Protein AF-A0A537R4K4-F1 (afdb_monomer_lite)

Sequence (98 aa):
MTMSSDEMRPTAGGERRRRPSGRSSARNAQFMIAPAGPGLTKETLIDRLNRVAGVEIVRTYAGRGTQCPPVAVVLMSDENAGALRRSGGGTLVIEPDR

Secondary structure (DSSP, 8-state):
------------------------TT--EEEEEEESSTT--HHHHHHHHHTSTT-EEE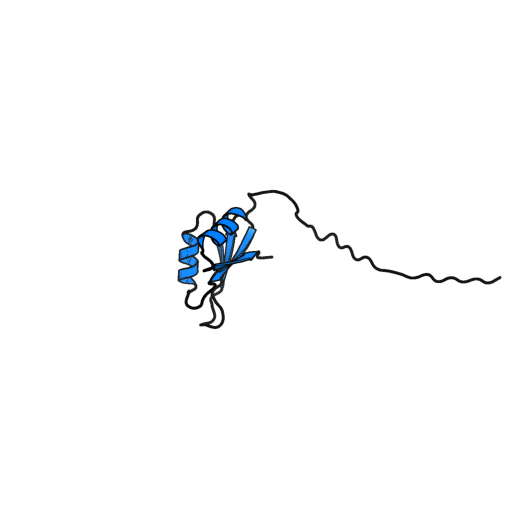EEEPPBTTTB--EEEEEE-HHHHHHHHHHTTTSEEEEE--

Foldseek 3Di:
DDDDDDDDDDDDPPPVPDDPPDDDQDFWFKKKKWFPDFDDFQVNVVVVQVPQPFKAFDDKDGADHRPGTIITIITGGPVSLVVCCVVCVNRMDMGGDD

pLDDT: mean 77.27, std 20.15, range [36.78, 96.5]

Radius of gyration: 22.55 Å; chains: 1; bounding box: 52×23×76 Å

Structure (mmCIF, N/CA/C/O backbone):
data_AF-A0A537R4K4-F1
#
_entry.id   AF-A0A537R4K4-F1
#
loop_
_atom_site.group_PDB
_atom_site.id
_atom_site.type_symbol
_atom_site.label_atom_id
_atom_site.label_alt_id
_atom_site.label_comp_id
_atom_site.label_asym_id
_atom_site.label_entity_id
_atom_site.label_seq_id
_atom_site.pdbx_PDB_ins_code
_atom_site.Cartn_x
_atom_site.Cartn_y
_atom_site.Cartn_z
_atom_site.occupancy
_atom_site.B_iso_or_equiv
_atom_site.auth_seq_id
_atom_site.auth_comp_id
_atom_site.auth_asym_id
_atom_site.auth_atom_id
_atom_site.pdbx_PDB_model_num
ATOM 1 N N . MET A 1 1 ? -40.482 9.864 -64.076 1.00 38.66 1 MET A N 1
ATOM 2 C CA . MET A 1 1 ? -40.287 8.487 -63.576 1.00 38.66 1 MET A CA 1
ATOM 3 C C . MET A 1 1 ? -39.787 8.579 -62.142 1.00 38.66 1 MET A C 1
ATOM 5 O O . MET A 1 1 ? -38.943 9.420 -61.870 1.00 38.66 1 MET A O 1
ATOM 9 N N . THR A 1 2 ? -40.394 7.799 -61.250 1.00 46.59 2 THR A N 1
ATOM 10 C CA . THR A 1 2 ? -40.015 7.575 -59.843 1.00 46.59 2 THR A CA 1
ATOM 11 C C . THR A 1 2 ? -38.796 6.643 -59.756 1.00 46.59 2 THR A C 1
ATOM 13 O O . THR A 1 2 ? -38.621 5.839 -60.670 1.00 46.59 2 THR A O 1
ATOM 16 N N . MET A 1 3 ? -37.974 6.747 -58.704 1.00 36.84 3 MET A N 1
ATOM 17 C CA . MET A 1 3 ? -37.766 5.678 -57.704 1.00 36.84 3 MET A CA 1
ATOM 18 C C . MET A 1 3 ? -36.867 6.168 -56.552 1.00 36.84 3 MET A C 1
ATOM 20 O O . MET A 1 3 ? -35.807 6.750 -56.772 1.00 36.84 3 MET A O 1
ATOM 24 N N . SER A 1 4 ? -37.343 5.910 -55.331 1.00 44.28 4 SER A N 1
ATOM 25 C CA . SER A 1 4 ? -36.649 5.957 -54.036 1.00 44.28 4 SER A CA 1
ATOM 26 C C . SER A 1 4 ? -35.407 5.058 -53.969 1.00 44.28 4 SER A C 1
ATOM 28 O O . SER A 1 4 ? -35.336 4.074 -54.698 1.00 44.28 4 SER A O 1
ATOM 30 N N . SER A 1 5 ? -34.511 5.328 -53.010 1.00 48.56 5 SER A N 1
ATOM 31 C CA . SER A 1 5 ? -34.285 4.414 -51.874 1.00 48.56 5 SER A CA 1
ATOM 32 C C . SER A 1 5 ? -33.436 5.058 -50.774 1.00 48.56 5 SER A C 1
ATOM 34 O O . SER A 1 5 ? -32.340 5.563 -50.999 1.00 48.56 5 SER A O 1
ATOM 36 N N . ASP A 1 6 ? -34.029 5.030 -49.587 1.00 52.16 6 ASP A N 1
ATOM 37 C CA . ASP A 1 6 ? -33.431 5.115 -48.261 1.00 52.16 6 ASP A CA 1
ATOM 38 C C . ASP A 1 6 ? -32.442 3.951 -48.061 1.00 52.16 6 ASP A C 1
ATOM 40 O O . ASP A 1 6 ? -32.763 2.838 -48.468 1.00 52.16 6 ASP A O 1
ATOM 44 N N . GLU A 1 7 ? -31.287 4.175 -47.424 1.00 50.88 7 GLU A N 1
ATOM 45 C CA . GLU A 1 7 ? -30.580 3.106 -46.701 1.00 50.88 7 GLU A CA 1
ATOM 46 C C . GLU A 1 7 ? -29.659 3.673 -45.597 1.00 50.88 7 GLU A C 1
ATOM 48 O O . GLU A 1 7 ? -28.539 4.126 -45.815 1.00 50.88 7 GLU A O 1
ATOM 53 N N . MET A 1 8 ? -30.226 3.703 -44.388 1.00 39.06 8 MET A N 1
ATOM 54 C CA . MET A 1 8 ? -29.675 3.260 -43.094 1.00 39.06 8 MET A CA 1
ATOM 55 C C . MET A 1 8 ? -28.199 3.517 -42.691 1.00 39.06 8 MET A C 1
ATOM 57 O O . MET A 1 8 ? -27.228 2.989 -43.223 1.00 39.06 8 MET A O 1
ATOM 61 N N . ARG A 1 9 ? -28.085 4.192 -41.538 1.00 43.44 9 ARG A N 1
ATOM 62 C CA . ARG A 1 9 ? -26.962 4.251 -40.573 1.00 43.44 9 ARG A CA 1
ATOM 63 C C . ARG A 1 9 ? -26.538 2.840 -40.089 1.00 43.44 9 ARG A C 1
ATOM 65 O O . ARG A 1 9 ? -27.410 1.996 -39.900 1.00 43.44 9 ARG A O 1
ATOM 72 N N . PRO A 1 10 ? -25.261 2.616 -39.703 1.00 42.50 10 PRO A N 1
ATOM 73 C CA . PRO A 1 10 ? -24.980 2.543 -38.263 1.00 42.50 10 PRO A CA 1
ATOM 74 C C . PRO A 1 10 ? -23.656 3.198 -37.819 1.00 42.50 10 PRO A C 1
ATOM 76 O O . PRO A 1 10 ? -22.719 3.438 -38.571 1.00 42.50 10 PRO A O 1
ATOM 79 N N . THR A 1 11 ? -23.627 3.505 -36.528 1.00 48.62 11 THR A N 1
ATOM 80 C CA . THR A 1 11 ? -22.564 4.124 -35.732 1.00 48.62 11 THR A CA 1
ATOM 81 C C . THR A 1 11 ? -21.301 3.269 -35.589 1.00 48.62 11 THR A C 1
ATOM 83 O O . THR A 1 11 ? -21.400 2.102 -35.224 1.00 48.62 11 THR A O 1
ATOM 86 N N . ALA A 1 12 ? -20.121 3.888 -35.668 1.00 39.88 12 ALA A N 1
ATOM 87 C CA . ALA A 1 12 ? -18.916 3.387 -35.003 1.00 39.88 12 ALA A CA 1
ATOM 88 C C . ALA A 1 12 ? -18.154 4.553 -34.356 1.00 39.88 12 ALA A C 1
ATOM 90 O O . ALA A 1 12 ? -17.213 5.116 -34.914 1.00 39.88 12 ALA A O 1
ATOM 91 N N . GLY A 1 13 ? -18.597 4.925 -33.152 1.00 43.59 13 GLY A N 1
ATOM 92 C CA . GLY A 1 13 ? -17.791 5.688 -32.207 1.00 43.59 13 GLY A CA 1
ATOM 93 C C . GLY A 1 13 ? -16.588 4.846 -31.796 1.00 43.59 13 GLY A C 1
ATOM 94 O O . GLY A 1 13 ? -16.666 4.035 -30.883 1.00 43.59 13 GLY A O 1
ATOM 95 N N . GLY A 1 14 ? -15.485 5.011 -32.515 1.00 36.78 14 GLY A N 1
ATOM 96 C CA . GLY A 1 14 ? -14.188 4.439 -32.187 1.00 36.78 14 GLY A CA 1
ATOM 97 C C . GLY A 1 14 ? -13.243 5.554 -31.784 1.00 36.78 14 GLY A C 1
ATOM 98 O O . GLY A 1 14 ? -12.261 5.815 -32.478 1.00 36.78 14 GLY A O 1
ATOM 99 N N . GLU A 1 15 ? -13.569 6.253 -30.696 1.00 44.78 15 GLU A N 1
ATOM 100 C CA . GLU A 1 15 ? -12.633 7.133 -30.008 1.00 44.78 15 GLU A CA 1
ATOM 101 C C . GLU A 1 15 ? -11.385 6.297 -29.731 1.00 44.78 15 GLU A C 1
ATOM 103 O O . GLU A 1 15 ? -11.397 5.373 -28.914 1.00 44.78 15 GLU A O 1
ATOM 108 N N . ARG A 1 16 ? -10.320 6.563 -30.495 1.00 45.47 16 ARG A N 1
ATOM 109 C CA . ARG A 1 16 ? -8.982 6.003 -30.302 1.00 45.47 16 ARG A CA 1
ATOM 110 C C . ARG A 1 16 ? -8.462 6.547 -28.977 1.00 45.47 16 ARG A C 1
ATOM 112 O O . ARG A 1 16 ? -7.589 7.413 -28.936 1.00 45.47 16 ARG A O 1
ATOM 119 N N . ARG A 1 17 ? -9.040 6.074 -27.873 1.00 46.16 17 ARG A N 1
ATOM 120 C CA . AR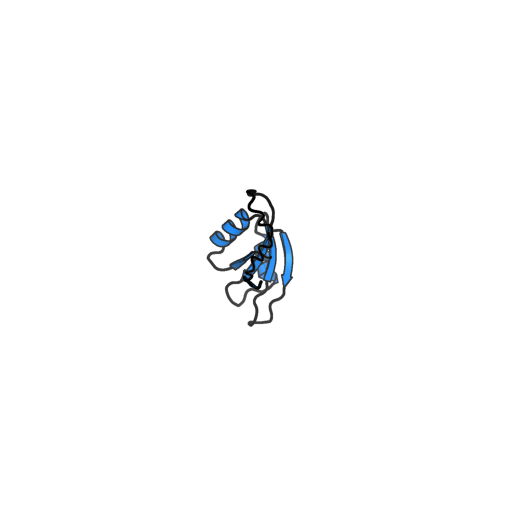G A 1 17 ? -8.609 6.375 -26.521 1.00 46.16 17 ARG A CA 1
ATOM 121 C C . ARG A 1 17 ? -7.293 5.647 -26.341 1.00 46.16 17 ARG A C 1
ATOM 123 O O . ARG A 1 17 ? -7.249 4.453 -26.060 1.00 46.16 17 ARG A O 1
ATOM 130 N N . ARG A 1 18 ? -6.238 6.399 -26.653 1.00 48.16 18 ARG A N 1
ATOM 131 C CA . ARG A 1 18 ? -4.825 6.186 -26.350 1.00 48.16 18 ARG A CA 1
ATOM 132 C C . ARG A 1 18 ? -4.639 5.075 -25.319 1.00 48.16 18 ARG A C 1
ATOM 134 O O . ARG A 1 18 ? -4.675 5.316 -24.118 1.00 48.16 18 ARG A O 1
ATOM 141 N N . ARG A 1 19 ? -4.403 3.857 -25.801 1.00 46.00 19 ARG A N 1
ATOM 142 C CA . ARG A 1 19 ? -3.637 2.880 -25.038 1.00 46.00 19 ARG A CA 1
ATOM 143 C C . ARG A 1 19 ? -2.187 3.349 -25.118 1.00 46.00 19 ARG A C 1
ATOM 145 O O . ARG A 1 19 ? -1.648 3.342 -26.224 1.00 46.00 19 ARG A O 1
ATOM 152 N N . PRO A 1 20 ? -1.507 3.712 -24.022 1.00 45.62 20 PRO A N 1
ATOM 153 C CA . PRO A 1 20 ? -0.065 3.598 -24.008 1.00 45.62 20 PRO A CA 1
ATOM 154 C C . PRO A 1 20 ? 0.252 2.107 -23.836 1.00 45.62 20 PRO A C 1
ATOM 156 O O . PRO A 1 20 ? 0.645 1.645 -22.773 1.00 45.62 20 PRO A O 1
ATOM 159 N N . SER A 1 21 ? 0.027 1.318 -24.888 1.00 53.62 21 SER A N 1
ATOM 160 C CA . SER A 1 21 ? 0.662 0.011 -25.019 1.00 53.62 21 SER A CA 1
ATOM 161 C C . SER A 1 21 ? 2.103 0.272 -25.437 1.00 53.62 21 SER A C 1
ATOM 163 O O . SER A 1 21 ? 2.410 0.364 -26.623 1.00 53.62 21 SER A O 1
ATOM 165 N N . GLY A 1 22 ? 2.966 0.478 -24.447 1.00 40.94 22 GLY A N 1
ATOM 166 C CA . GLY A 1 22 ? 4.359 0.832 -24.668 1.00 40.94 22 GLY A CA 1
ATOM 167 C C . GLY A 1 22 ? 5.208 0.516 -23.450 1.00 40.94 22 GLY A C 1
ATOM 168 O O . GLY A 1 22 ? 5.523 1.409 -22.676 1.00 40.94 22 GLY A O 1
ATOM 169 N N . ARG A 1 23 ? 5.537 -0.770 -23.289 1.00 48.88 23 ARG A N 1
ATOM 170 C CA . ARG A 1 23 ? 6.868 -1.265 -22.905 1.00 48.88 23 ARG A CA 1
ATOM 171 C C . ARG A 1 23 ? 7.768 -0.201 -22.255 1.00 48.88 23 ARG A C 1
ATOM 173 O O . ARG A 1 23 ? 8.545 0.444 -22.947 1.00 48.88 23 ARG A O 1
ATOM 180 N N . SER A 1 24 ? 7.694 -0.051 -20.937 1.00 42.94 24 SER A N 1
ATOM 181 C CA . SER A 1 24 ? 8.802 0.525 -20.177 1.00 42.94 24 SER A CA 1
ATOM 182 C C . SER A 1 24 ? 8.653 0.123 -18.720 1.00 42.94 24 SER A C 1
ATOM 184 O O . SER A 1 24 ? 7.863 0.708 -17.988 1.00 42.94 24 SER A O 1
ATOM 186 N N . SER A 1 25 ? 9.445 -0.861 -18.306 1.00 50.72 25 SER A N 1
ATOM 187 C CA . SER A 1 25 ? 9.577 -1.376 -16.934 1.00 50.72 25 SER A CA 1
ATOM 188 C C . SER A 1 25 ? 10.104 -0.329 -15.927 1.00 50.72 25 SER A C 1
ATOM 190 O O . SER A 1 25 ? 10.679 -0.684 -14.910 1.00 50.72 25 SER A O 1
ATOM 192 N N . ALA A 1 26 ? 9.971 0.968 -16.230 1.00 55.72 26 ALA A N 1
ATOM 193 C CA . ALA A 1 26 ? 10.678 2.064 -15.573 1.00 55.72 26 ALA A CA 1
ATOM 194 C C . ALA A 1 26 ? 9.871 3.370 -15.442 1.00 55.72 26 ALA A C 1
ATOM 196 O O . ALA A 1 26 ? 10.410 4.351 -14.938 1.00 55.72 26 ALA A O 1
ATOM 197 N N . ARG A 1 27 ? 8.610 3.447 -15.902 1.00 71.12 27 ARG A N 1
ATOM 198 C CA . ARG A 1 27 ? 7.783 4.626 -15.588 1.00 71.12 27 ARG A CA 1
ATOM 199 C C . ARG A 1 27 ? 7.085 4.409 -14.254 1.00 71.12 27 ARG A C 1
ATOM 201 O O . ARG A 1 27 ? 6.356 3.434 -14.101 1.00 71.12 27 ARG A O 1
ATOM 208 N N . ASN A 1 28 ? 7.293 5.336 -13.323 1.00 83.56 28 ASN A N 1
ATOM 209 C CA . ASN A 1 28 ? 6.504 5.393 -12.100 1.00 83.56 28 ASN A CA 1
ATOM 210 C C . ASN A 1 28 ? 5.034 5.635 -12.472 1.00 83.56 28 ASN A C 1
ATOM 212 O O . ASN A 1 28 ? 4.723 6.557 -13.230 1.00 83.56 28 ASN A O 1
ATOM 216 N N . ALA A 1 29 ? 4.151 4.790 -11.951 1.00 91.50 29 ALA A N 1
ATOM 217 C CA . ALA A 1 29 ? 2.705 4.905 -12.057 1.00 91.50 29 ALA A CA 1
ATOM 218 C C . ALA A 1 29 ? 2.112 5.162 -10.667 1.00 91.50 29 ALA A C 1
ATOM 220 O O . ALA A 1 29 ? 2.746 4.866 -9.651 1.00 91.50 29 ALA A O 1
ATOM 221 N N . GLN A 1 30 ? 0.911 5.742 -10.624 1.00 95.56 30 GLN A N 1
ATOM 222 C CA . GLN A 1 30 ? 0.200 5.955 -9.367 1.00 95.56 30 GLN A CA 1
ATOM 223 C C . GLN A 1 30 ? -0.626 4.722 -9.000 1.00 95.56 30 GLN A C 1
ATOM 225 O O . GLN A 1 30 ? -1.295 4.126 -9.847 1.00 95.56 30 GLN A O 1
ATOM 230 N N . PHE A 1 31 ? -0.583 4.353 -7.724 1.00 95.81 31 PHE A N 1
ATOM 231 C CA . PHE A 1 31 ? -1.339 3.244 -7.158 1.00 95.81 31 PHE A CA 1
ATOM 232 C C . PHE A 1 31 ? -2.026 3.670 -5.871 1.00 95.81 31 PHE A C 1
ATOM 234 O O . PHE A 1 31 ? -1.420 4.333 -5.033 1.00 95.81 31 PHE A O 1
ATOM 241 N N . MET A 1 32 ? -3.262 3.223 -5.685 1.00 96.50 32 MET A N 1
ATOM 242 C CA . MET A 1 32 ? -3.968 3.264 -4.414 1.00 96.50 32 MET A CA 1
ATOM 243 C C . MET A 1 32 ? -3.628 2.018 -3.598 1.00 96.50 32 MET A C 1
ATOM 245 O O . MET A 1 32 ? -3.736 0.894 -4.088 1.00 96.50 32 MET A O 1
ATOM 249 N N . ILE A 1 33 ? -3.246 2.220 -2.342 1.00 95.31 33 ILE A N 1
ATOM 250 C CA . ILE A 1 33 ? -2.917 1.168 -1.388 1.00 95.31 33 ILE A CA 1
ATOM 251 C C . ILE A 1 33 ? -3.793 1.322 -0.154 1.00 95.31 33 ILE A C 1
ATOM 253 O O . ILE A 1 33 ? -3.792 2.375 0.485 1.00 95.31 33 ILE A O 1
ATOM 257 N N . ALA A 1 34 ? -4.494 0.253 0.208 1.00 94.06 34 ALA A N 1
ATOM 258 C CA . ALA A 1 34 ? -5.309 0.183 1.413 1.00 94.06 34 ALA A CA 1
ATOM 259 C C . ALA A 1 34 ? -5.016 -1.109 2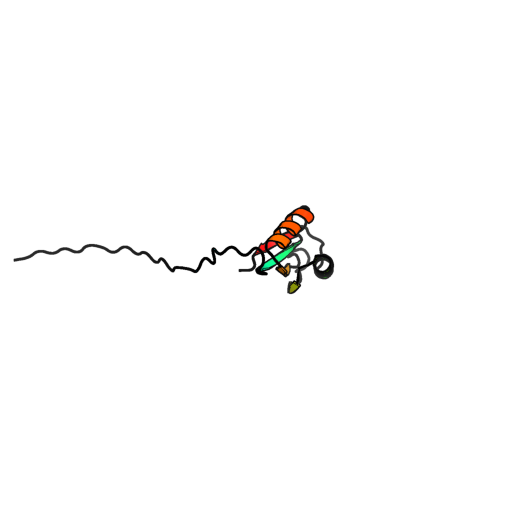.194 1.00 94.06 34 ALA A C 1
ATOM 261 O O . ALA A 1 34 ? -4.727 -2.141 1.587 1.00 94.06 34 ALA A O 1
ATOM 262 N N . PRO A 1 35 ? -5.105 -1.103 3.531 1.00 91.75 35 PRO A N 1
ATOM 263 C CA . PRO A 1 35 ? -5.187 -2.323 4.324 1.00 91.75 35 PRO A CA 1
ATOM 264 C C . PRO A 1 35 ? -6.343 -3.222 3.878 1.00 91.75 35 PRO A C 1
ATOM 266 O O . PRO A 1 35 ? -7.455 -2.745 3.668 1.00 91.75 35 PRO A O 1
ATOM 269 N N . ALA A 1 36 ? -6.097 -4.529 3.783 1.00 88.81 36 ALA A N 1
ATOM 270 C CA . ALA A 1 36 ? -7.136 -5.513 3.464 1.00 88.81 36 ALA A CA 1
ATOM 271 C C . ALA A 1 36 ? -8.012 -5.889 4.676 1.00 88.81 36 ALA A C 1
ATOM 273 O O . ALA A 1 36 ? -9.075 -6.481 4.512 1.00 88.81 36 ALA A O 1
ATOM 274 N N . GLY A 1 37 ? -7.561 -5.565 5.892 1.00 81.69 37 GLY A N 1
ATOM 275 C CA . GLY A 1 37 ? -8.253 -5.867 7.142 1.00 81.69 37 GLY A CA 1
ATOM 276 C C . GLY A 1 37 ? -8.476 -4.625 8.009 1.00 81.69 37 GLY A C 1
ATOM 277 O O . GLY A 1 37 ? -7.782 -3.615 7.843 1.00 81.69 37 GLY A O 1
ATOM 278 N N . PRO A 1 38 ? -9.436 -4.688 8.947 1.00 76.75 38 PRO A N 1
ATOM 279 C CA . PRO A 1 38 ? -9.687 -3.607 9.891 1.00 76.75 38 PRO A CA 1
ATOM 280 C C . PRO A 1 38 ? -8.517 -3.435 10.872 1.00 76.75 38 PRO A C 1
ATOM 282 O O . PRO A 1 38 ? -7.765 -4.369 11.139 1.00 76.75 38 PRO A O 1
ATOM 285 N N . GLY A 1 39 ? -8.389 -2.236 11.447 1.00 77.06 39 GLY A N 1
ATOM 286 C CA . GLY A 1 39 ? -7.467 -1.967 12.560 1.00 77.06 39 GLY A CA 1
ATOM 287 C C . GLY A 1 39 ? -6.109 -1.366 12.185 1.00 77.06 39 GLY A C 1
ATOM 288 O O . GLY A 1 39 ? -5.367 -0.970 13.078 1.00 77.06 39 GLY A O 1
ATOM 289 N N . LEU A 1 40 ? -5.788 -1.227 10.896 1.00 82.25 40 LEU A N 1
ATOM 290 C CA . LEU A 1 40 ? -4.624 -0.452 10.453 1.00 82.25 40 LEU A CA 1
ATOM 291 C C . LEU A 1 40 ? -4.970 1.039 10.393 1.00 82.25 40 LEU A C 1
ATOM 293 O O . LEU A 1 40 ? -5.872 1.446 9.658 1.00 82.25 40 LEU A O 1
ATOM 297 N N . THR A 1 41 ? -4.240 1.851 11.159 1.00 87.19 41 THR A N 1
ATOM 298 C CA . THR A 1 41 ? -4.381 3.310 11.119 1.00 87.19 41 THR A CA 1
ATOM 299 C C . THR A 1 41 ? -3.626 3.900 9.931 1.00 87.19 41 THR A C 1
ATOM 301 O O . THR A 1 41 ? -2.814 3.240 9.272 1.00 87.19 41 THR A O 1
ATOM 304 N N . LYS A 1 42 ? -3.899 5.176 9.650 1.00 89.94 42 LYS A N 1
ATOM 305 C 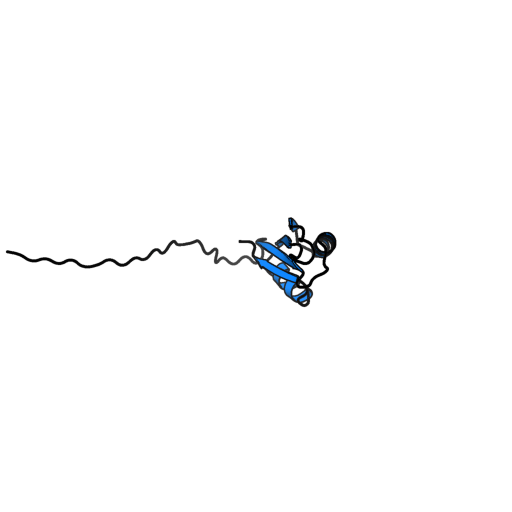CA . LYS A 1 42 ? -3.207 5.935 8.607 1.00 89.94 42 LYS A CA 1
ATOM 306 C C . LYS A 1 42 ? -1.696 5.977 8.863 1.00 89.94 42 LYS A C 1
ATOM 308 O O . LYS A 1 42 ? -0.919 5.799 7.933 1.00 89.94 42 LYS A O 1
ATOM 313 N N . GLU A 1 43 ? -1.292 6.187 10.108 1.00 91.00 43 GLU A N 1
ATOM 314 C CA . GLU A 1 43 ? 0.103 6.317 10.534 1.00 91.00 43 GLU A CA 1
ATOM 315 C C . GLU A 1 43 ? 0.847 5.001 10.314 1.00 91.00 43 GLU A C 1
ATOM 317 O O . GLU A 1 43 ? 1.887 4.981 9.665 1.00 91.00 43 GLU A O 1
ATOM 322 N N . THR A 1 44 ? 0.256 3.878 10.733 1.00 89.81 44 THR A N 1
ATOM 323 C CA . THR A 1 44 ? 0.851 2.554 10.509 1.00 89.81 44 THR A CA 1
ATOM 324 C C . THR A 1 44 ? 0.971 2.219 9.019 1.00 89.81 44 THR A C 1
ATOM 326 O O . THR A 1 44 ? 1.956 1.605 8.602 1.00 89.81 44 THR A O 1
ATOM 329 N N . LEU A 1 45 ? -0.003 2.629 8.195 1.00 91.19 45 LEU A N 1
ATOM 330 C CA . LEU A 1 45 ? 0.080 2.469 6.741 1.00 91.19 45 LEU A CA 1
ATOM 331 C C . LEU A 1 45 ? 1.248 3.277 6.156 1.00 91.19 45 LEU A C 1
ATOM 333 O O . LEU A 1 45 ? 2.028 2.737 5.374 1.00 91.19 45 LEU A O 1
ATOM 337 N N . ILE A 1 46 ? 1.391 4.542 6.556 1.00 92.69 46 ILE A N 1
ATOM 338 C CA . ILE A 1 46 ? 2.478 5.425 6.110 1.00 92.69 46 ILE A CA 1
ATOM 339 C C . ILE A 1 46 ? 3.840 4.865 6.528 1.00 92.69 46 ILE A C 1
ATOM 341 O O . ILE A 1 46 ? 4.719 4.716 5.683 1.00 92.69 46 ILE A O 1
ATOM 345 N N . ASP A 1 47 ? 4.002 4.485 7.795 1.00 93.00 47 ASP A N 1
ATOM 346 C CA . ASP A 1 47 ? 5.255 3.933 8.317 1.00 93.00 47 ASP A CA 1
ATOM 347 C C . ASP A 1 47 ? 5.676 2.669 7.574 1.00 93.00 47 ASP A C 1
ATOM 349 O O . ASP A 1 47 ? 6.861 2.453 7.314 1.00 93.00 47 ASP A O 1
ATOM 353 N N . ARG A 1 48 ? 4.707 1.824 7.208 1.00 90.81 48 ARG A N 1
ATOM 354 C CA . ARG A 1 48 ? 4.977 0.621 6.423 1.00 90.81 48 ARG A CA 1
ATOM 355 C C . ARG A 1 48 ? 5.427 0.968 5.009 1.00 90.81 48 ARG A C 1
ATOM 357 O O . ARG A 1 48 ? 6.388 0.368 4.539 1.00 90.81 48 ARG A O 1
ATOM 364 N N . LEU A 1 49 ? 4.762 1.915 4.349 1.00 92.19 49 LEU A N 1
ATOM 365 C CA . LEU A 1 49 ? 5.100 2.331 2.986 1.00 92.19 49 LEU A CA 1
ATOM 366 C C . LEU A 1 49 ? 6.457 3.038 2.914 1.00 92.19 49 LEU A C 1
ATOM 368 O O . LEU A 1 49 ? 7.223 2.756 2.001 1.00 92.19 49 LEU A O 1
ATOM 372 N N . ASN A 1 50 ? 6.809 3.846 3.915 1.00 92.06 50 ASN A N 1
ATOM 373 C CA . ASN A 1 50 ? 8.118 4.501 4.006 1.00 92.06 50 ASN A CA 1
ATOM 374 C C . ASN A 1 50 ? 9.292 3.514 4.140 1.00 92.06 50 ASN A C 1
ATOM 376 O O . ASN A 1 50 ? 10.429 3.864 3.836 1.00 92.06 50 ASN A O 1
ATOM 380 N N . ARG A 1 51 ? 9.042 2.278 4.593 1.00 90.81 51 ARG A N 1
ATOM 381 C CA . ARG A 1 51 ? 10.061 1.212 4.652 1.00 90.81 51 ARG A CA 1
ATOM 382 C C . ARG A 1 51 ? 10.245 0.489 3.318 1.00 90.81 51 ARG A C 1
ATOM 384 O O . ARG A 1 51 ? 11.175 -0.304 3.187 1.00 90.81 51 ARG A O 1
ATOM 391 N N . VAL A 1 52 ? 9.361 0.713 2.346 1.00 88.69 52 VAL A N 1
ATOM 392 C CA . VAL A 1 52 ? 9.442 0.094 1.023 1.00 88.69 52 VAL A CA 1
ATOM 393 C C . VAL A 1 52 ? 10.270 0.995 0.113 1.00 88.69 52 VAL A C 1
ATOM 395 O O . VAL A 1 52 ? 9.906 2.135 -0.160 1.00 88.69 52 VAL A O 1
ATOM 398 N N . ALA A 1 53 ? 11.395 0.479 -0.378 1.00 87.81 53 ALA A N 1
ATOM 399 C CA . ALA A 1 53 ? 12.230 1.210 -1.322 1.00 87.81 53 ALA A CA 1
ATOM 400 C C . ALA A 1 53 ? 11.480 1.476 -2.641 1.00 87.81 53 ALA A C 1
ATOM 402 O O . ALA A 1 53 ? 10.773 0.609 -3.155 1.00 87.81 53 ALA A O 1
ATOM 403 N N . GLY A 1 54 ? 11.666 2.673 -3.207 1.00 89.00 54 GLY A N 1
ATOM 404 C CA . GLY A 1 54 ? 11.058 3.052 -4.486 1.00 89.00 54 GLY A CA 1
ATOM 405 C C . GLY A 1 54 ? 9.542 3.267 -4.429 1.00 89.00 54 GLY A C 1
ATOM 406 O O . GLY A 1 54 ? 8.877 3.102 -5.453 1.00 89.00 54 GLY A O 1
ATOM 407 N N . VAL A 1 55 ? 9.014 3.603 -3.247 1.00 92.19 55 VAL A N 1
ATOM 408 C CA . VAL A 1 55 ? 7.645 4.080 -3.027 1.00 92.19 55 VAL A CA 1
ATOM 409 C C . VAL A 1 55 ? 7.705 5.540 -2.594 1.00 92.19 55 VAL A C 1
ATOM 411 O O . VAL A 1 55 ? 8.364 5.877 -1.614 1.00 92.19 55 VAL A O 1
ATOM 414 N N . GLU A 1 56 ? 6.992 6.403 -3.306 1.00 94.69 56 GLU A N 1
ATOM 415 C CA . GLU A 1 56 ? 6.801 7.806 -2.938 1.00 94.69 56 GLU A CA 1
ATOM 416 C C . GLU A 1 56 ? 5.324 8.039 -2.612 1.00 94.69 56 GLU A C 1
ATOM 418 O O . GLU A 1 56 ? 4.453 7.784 -3.442 1.00 94.69 56 GLU A O 1
ATOM 423 N N . ILE A 1 57 ? 5.017 8.513 -1.404 1.00 94.75 57 ILE A N 1
ATOM 424 C CA . ILE A 1 57 ? 3.636 8.793 -0.993 1.00 94.75 57 ILE A CA 1
ATOM 425 C C . ILE A 1 57 ? 3.223 10.173 -1.514 1.00 94.75 57 ILE A C 1
ATOM 427 O O . ILE A 1 57 ? 3.765 11.187 -1.087 1.00 94.75 57 ILE A O 1
ATOM 431 N N . VAL A 1 58 ? 2.212 10.215 -2.385 1.00 94.94 58 VAL A N 1
ATOM 432 C CA . VAL A 1 58 ? 1.699 11.458 -2.991 1.00 94.94 58 VAL A CA 1
ATOM 433 C C . VAL A 1 58 ? 0.590 12.076 -2.143 1.00 94.94 58 VAL A C 1
ATOM 435 O O . VAL A 1 58 ? 0.531 13.287 -1.942 1.00 94.94 58 VAL A O 1
ATOM 438 N N . ARG A 1 59 ? -0.339 11.244 -1.664 1.00 93.31 59 ARG A N 1
ATOM 439 C CA . ARG A 1 59 ? -1.525 11.678 -0.909 1.00 93.31 59 ARG A CA 1
ATOM 440 C C . ARG A 1 59 ? -2.007 10.558 -0.003 1.00 93.31 59 ARG A C 1
ATOM 442 O O . ARG A 1 59 ? -1.873 9.380 -0.324 1.00 93.31 59 ARG A O 1
ATOM 449 N N . THR A 1 60 ? -2.575 10.927 1.139 1.00 93.94 60 THR A N 1
ATOM 450 C CA . THR A 1 60 ? -3.124 9.971 2.107 1.00 93.94 60 THR A CA 1
ATOM 451 C C . THR A 1 60 ? -4.511 10.399 2.555 1.00 93.94 60 THR A C 1
ATOM 453 O O . THR A 1 60 ? -4.727 11.530 2.993 1.00 93.94 60 THR A O 1
ATOM 456 N N . TYR A 1 61 ? -5.450 9.468 2.472 1.00 90.88 61 TYR A N 1
ATOM 457 C CA . TYR A 1 61 ? -6.816 9.607 2.941 1.00 90.88 61 TYR A CA 1
ATOM 458 C C . TYR A 1 61 ? -6.959 8.916 4.286 1.00 90.88 61 TYR A C 1
ATOM 460 O O . TYR A 1 61 ? -6.631 7.738 4.433 1.00 90.88 61 TYR A O 1
ATOM 468 N N . ALA A 1 62 ? -7.438 9.666 5.277 1.00 84.06 62 ALA A N 1
ATOM 469 C CA . ALA A 1 62 ? -7.766 9.097 6.572 1.00 84.06 62 ALA A CA 1
ATOM 470 C C . ALA A 1 62 ? -8.945 8.125 6.432 1.00 84.06 62 ALA A C 1
ATOM 472 O O . ALA A 1 62 ? -9.911 8.405 5.717 1.00 84.06 62 ALA A O 1
ATOM 473 N N . GLY A 1 63 ? -8.862 7.000 7.140 1.00 79.44 63 GLY A N 1
ATOM 474 C CA . GLY A 1 63 ? -10.002 6.109 7.307 1.00 79.44 63 GLY A CA 1
ATOM 475 C C . GLY A 1 63 ? -11.109 6.778 8.127 1.00 79.44 63 GLY A C 1
ATOM 476 O O . GLY A 1 63 ? -10.846 7.671 8.935 1.00 79.44 63 GLY A O 1
ATOM 477 N N . ARG A 1 64 ? -12.357 6.343 7.936 1.00 78.44 64 ARG A N 1
ATOM 478 C CA . ARG A 1 64 ? -13.496 6.768 8.769 1.00 78.44 64 ARG A CA 1
ATOM 479 C C . ARG A 1 64 ? -13.835 5.653 9.748 1.00 78.44 64 ARG A C 1
ATOM 481 O O . ARG A 1 64 ? -14.643 4.779 9.435 1.00 78.44 64 ARG A O 1
ATOM 488 N N . GLY A 1 65 ? -13.195 5.669 10.916 1.00 69.88 65 GLY A N 1
ATOM 489 C CA . GLY A 1 65 ? -13.384 4.638 11.940 1.00 69.88 65 GLY A CA 1
ATOM 490 C C . GLY A 1 65 ? -13.175 3.229 11.374 1.00 69.88 65 GLY A C 1
ATOM 491 O O . GLY A 1 65 ? -12.182 2.969 10.701 1.00 69.88 65 GLY A O 1
ATOM 492 N N . THR A 1 66 ? -14.131 2.331 11.609 1.00 68.75 66 THR A N 1
ATOM 493 C CA . THR A 1 66 ? -14.125 0.955 11.080 1.00 68.75 66 THR A CA 1
ATOM 494 C C . THR A 1 66 ? -14.814 0.808 9.719 1.00 68.75 66 THR A C 1
ATOM 496 O O . THR A 1 66 ? -14.794 -0.279 9.150 1.00 68.75 66 THR A O 1
ATOM 499 N N . GLN A 1 67 ? -15.428 1.873 9.185 1.00 74.25 67 GLN A N 1
ATOM 500 C CA . GLN A 1 67 ? -16.219 1.817 7.947 1.00 74.25 67 GLN A CA 1
ATOM 501 C C . GLN A 1 67 ? -15.380 1.926 6.677 1.00 74.25 67 GLN A C 1
ATOM 503 O O . GLN A 1 67 ? -15.763 1.382 5.646 1.00 74.25 67 GLN A O 1
ATOM 508 N N . CYS A 1 68 ? -14.264 2.652 6.724 1.00 81.94 68 CYS A N 1
ATOM 509 C CA . CYS A 1 68 ? -13.402 2.838 5.563 1.00 81.94 68 CYS A CA 1
ATOM 510 C C . CYS A 1 68 ? -11.937 2.784 6.002 1.00 81.94 68 CYS A C 1
ATOM 512 O O . CYS A 1 68 ? -11.564 3.581 6.872 1.00 81.94 68 CYS A O 1
ATOM 514 N N . PRO A 1 69 ? -11.116 1.876 5.440 1.00 88.94 69 PRO A N 1
ATOM 515 C CA . PRO A 1 69 ? -9.698 1.823 5.756 1.00 88.94 69 PRO A CA 1
ATOM 516 C C . PRO A 1 69 ? -8.984 3.082 5.235 1.00 88.94 69 PRO A C 1
ATOM 518 O O . PRO A 1 69 ? -9.451 3.718 4.287 1.00 88.94 69 PRO A O 1
ATOM 521 N N . PRO A 1 70 ? -7.845 3.470 5.832 1.00 93.00 70 PRO A N 1
ATOM 522 C CA . PRO A 1 70 ? -7.012 4.519 5.260 1.00 93.00 70 PRO A CA 1
ATOM 523 C C . PRO A 1 70 ? -6.502 4.100 3.875 1.00 93.00 70 PRO A C 1
ATOM 525 O O . PRO A 1 70 ? -6.213 2.927 3.639 1.00 93.00 70 PRO A O 1
ATOM 528 N N . VAL A 1 71 ? -6.352 5.071 2.975 1.00 94.94 71 VAL A N 1
ATOM 529 C CA . VAL A 1 71 ? -5.838 4.841 1.617 1.00 94.94 71 VAL A CA 1
ATOM 530 C C . VAL A 1 71 ? -4.641 5.747 1.375 1.00 94.94 71 VAL A C 1
ATOM 532 O O . VAL A 1 71 ? -4.724 6.957 1.574 1.00 94.94 71 VAL A O 1
ATOM 535 N N . ALA A 1 72 ? -3.533 5.181 0.919 1.00 96.12 72 ALA A N 1
ATOM 536 C CA . ALA A 1 72 ? -2.384 5.931 0.433 1.00 96.12 72 ALA A CA 1
ATOM 537 C C . ALA A 1 72 ? -2.336 5.846 -1.090 1.00 96.12 72 ALA A C 1
ATOM 539 O O . ALA A 1 72 ? -2.459 4.763 -1.649 1.00 96.12 72 ALA A O 1
ATOM 540 N N . VAL A 1 73 ? -2.131 6.973 -1.759 1.00 96.12 73 VAL A N 1
ATOM 541 C CA . VAL A 1 73 ? -1.769 6.982 -3.175 1.00 96.12 73 VAL A CA 1
ATOM 542 C C . VAL A 1 73 ? -0.270 7.167 -3.265 1.00 96.12 73 VAL A C 1
ATOM 544 O O . VAL A 1 73 ? 0.282 8.096 -2.666 1.00 96.12 73 VAL A O 1
ATOM 547 N N . VAL A 1 74 ? 0.376 6.279 -4.007 1.00 95.44 74 VAL A N 1
ATOM 548 C CA . VAL A 1 74 ? 1.827 6.230 -4.127 1.00 95.44 74 VAL A CA 1
ATOM 549 C C . VAL A 1 74 ? 2.271 6.218 -5.579 1.00 95.44 74 VAL A C 1
ATOM 551 O O . VAL A 1 74 ? 1.593 5.646 -6.428 1.00 95.44 74 VAL A O 1
ATOM 554 N N . LEU A 1 75 ? 3.432 6.803 -5.851 1.00 95.12 75 LEU A N 1
ATOM 555 C CA . LEU A 1 75 ? 4.183 6.625 -7.086 1.00 95.12 75 LEU A CA 1
ATOM 556 C C . LEU A 1 75 ? 5.200 5.499 -6.891 1.00 95.12 75 LEU A C 1
ATOM 558 O O . LEU A 1 75 ? 6.018 5.542 -5.974 1.00 95.12 75 LEU A O 1
ATOM 562 N N . MET A 1 76 ? 5.148 4.490 -7.757 1.00 93.81 76 MET A N 1
ATOM 563 C CA . MET A 1 76 ? 6.141 3.413 -7.819 1.00 93.81 76 MET A CA 1
ATOM 564 C C . MET A 1 76 ? 6.134 2.746 -9.200 1.00 93.81 76 MET A C 1
ATOM 566 O O . MET A 1 76 ? 5.225 2.970 -10.001 1.00 93.81 76 MET A O 1
ATOM 570 N N . SER A 1 77 ? 7.138 1.923 -9.499 1.00 92.50 77 SER A N 1
ATOM 571 C CA . SER A 1 77 ? 7.133 1.093 -10.709 1.00 92.50 77 SER A CA 1
ATOM 572 C C . SER A 1 77 ? 6.110 -0.049 -10.604 1.00 92.50 77 SER A C 1
ATOM 574 O O . SER A 1 77 ? 5.790 -0.520 -9.509 1.00 92.50 77 SER A O 1
ATOM 576 N N . ASP A 1 78 ? 5.637 -0.556 -11.747 1.00 90.62 78 ASP A N 1
ATOM 577 C CA . ASP A 1 78 ? 4.800 -1.768 -11.801 1.00 90.62 78 ASP A CA 1
ATOM 578 C C . ASP A 1 78 ? 5.495 -2.984 -11.155 1.00 90.62 78 ASP A C 1
ATOM 580 O O . ASP A 1 78 ? 4.846 -3.842 -10.550 1.00 90.62 78 ASP A O 1
ATOM 584 N N . GLU A 1 79 ? 6.826 -3.051 -11.258 1.00 91.25 79 GLU A N 1
ATOM 585 C CA . GLU A 1 79 ? 7.644 -4.091 -10.635 1.00 91.25 79 GLU A CA 1
ATOM 586 C C . GLU A 1 79 ? 7.568 -4.024 -9.106 1.00 91.25 79 GLU A C 1
ATOM 588 O O . GLU A 1 79 ? 7.265 -5.036 -8.466 1.00 91.25 79 GLU A O 1
ATOM 593 N N . ASN A 1 80 ? 7.755 -2.832 -8.529 1.00 91.38 80 ASN A N 1
ATOM 594 C CA . ASN A 1 80 ? 7.629 -2.604 -7.090 1.00 91.38 80 ASN A CA 1
ATOM 595 C C . ASN A 1 80 ? 6.203 -2.895 -6.615 1.00 91.38 80 ASN A C 1
ATOM 597 O O . ASN A 1 80 ? 6.021 -3.540 -5.583 1.00 91.38 80 ASN A O 1
ATOM 601 N N . ALA A 1 81 ? 5.190 -2.517 -7.401 1.00 91.69 81 ALA A N 1
ATOM 602 C CA . ALA A 1 81 ? 3.798 -2.846 -7.114 1.00 91.69 81 ALA A CA 1
ATOM 603 C C . ALA A 1 81 ? 3.575 -4.367 -7.066 1.00 91.69 81 ALA A C 1
ATOM 605 O O . ALA A 1 81 ? 2.940 -4.889 -6.147 1.00 91.69 81 ALA A O 1
ATOM 606 N N . GLY A 1 82 ? 4.122 -5.105 -8.036 1.00 90.94 82 GLY A N 1
ATOM 607 C CA . GLY A 1 82 ? 4.066 -6.565 -8.070 1.00 90.94 82 GLY A CA 1
ATOM 608 C C . GLY A 1 82 ? 4.812 -7.216 -6.903 1.00 90.94 82 GLY A C 1
ATOM 609 O O . GLY A 1 82 ? 4.296 -8.154 -6.294 1.00 90.94 82 GLY A O 1
ATOM 610 N N . ALA A 1 83 ? 6.001 -6.716 -6.564 1.00 91.00 83 ALA A N 1
ATOM 611 C CA . ALA A 1 83 ? 6.773 -7.180 -5.415 1.00 91.00 83 ALA A CA 1
ATOM 612 C C . ALA A 1 83 ? 6.021 -6.945 -4.099 1.00 91.00 83 ALA A C 1
ATOM 614 O O . ALA A 1 83 ? 5.940 -7.860 -3.281 1.00 91.00 83 ALA A O 1
ATOM 615 N N . LEU A 1 84 ? 5.402 -5.774 -3.931 1.00 89.94 84 LEU A N 1
ATOM 616 C CA . LEU A 1 84 ? 4.628 -5.424 -2.742 1.00 89.94 84 LEU A CA 1
ATOM 617 C C . LEU A 1 84 ? 3.370 -6.292 -2.588 1.00 89.94 84 LEU A C 1
ATOM 619 O O . LEU A 1 84 ? 3.066 -6.738 -1.482 1.00 89.94 84 LEU A O 1
ATOM 623 N N . ARG A 1 85 ? 2.674 -6.608 -3.691 1.00 90.38 85 ARG A N 1
ATOM 624 C CA . ARG A 1 85 ? 1.548 -7.563 -3.683 1.00 90.38 85 ARG A CA 1
ATOM 625 C C . ARG A 1 85 ? 1.979 -8.947 -3.188 1.00 90.38 85 ARG A C 1
ATOM 627 O O . ARG A 1 85 ? 1.264 -9.561 -2.401 1.00 90.38 85 ARG A O 1
ATOM 634 N N . ARG A 1 86 ? 3.150 -9.427 -3.623 1.00 89.19 86 ARG A N 1
ATOM 635 C CA . ARG A 1 86 ? 3.686 -10.742 -3.226 1.00 89.19 86 ARG A CA 1
ATOM 636 C C . ARG A 1 86 ? 4.203 -10.758 -1.786 1.00 89.19 86 ARG A C 1
ATOM 638 O O . ARG A 1 86 ? 3.917 -11.702 -1.060 1.00 89.19 86 ARG A O 1
ATOM 645 N N . SER A 1 87 ? 4.935 -9.727 -1.360 1.00 84.75 87 SER A N 1
ATOM 646 C CA . SER A 1 87 ? 5.514 -9.650 -0.010 1.00 84.75 87 SER A CA 1
ATOM 647 C C . SER A 1 87 ? 4.474 -9.350 1.069 1.00 84.75 87 SER A C 1
ATOM 649 O O . SER A 1 87 ? 4.630 -9.753 2.219 1.00 84.75 87 SER A O 1
ATOM 651 N N . GLY A 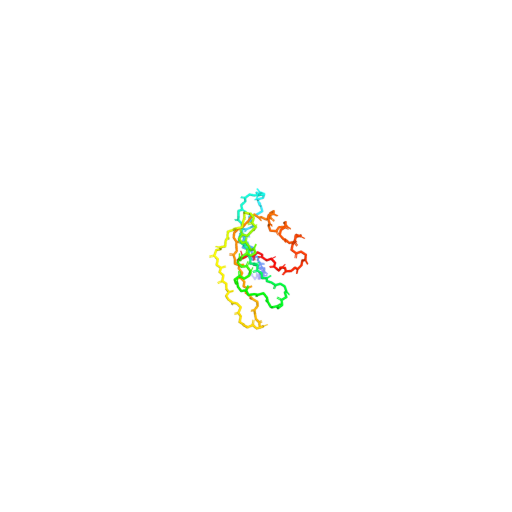1 88 ? 3.393 -8.658 0.704 1.00 75.31 88 GLY A N 1
ATOM 652 C CA . GLY A 1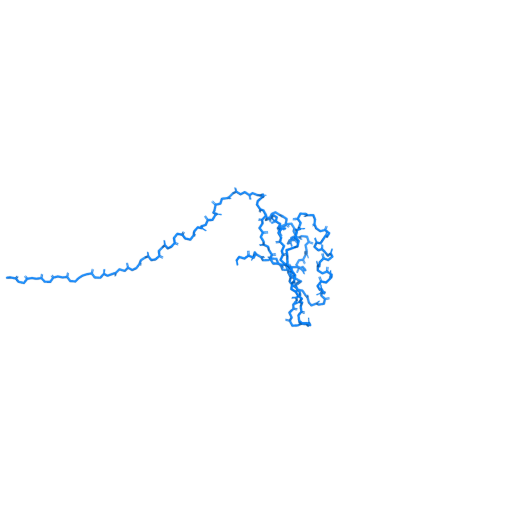 88 ? 2.337 -8.259 1.621 1.00 75.31 88 GLY A CA 1
ATOM 653 C C . GLY A 1 88 ? 1.456 -9.402 2.121 1.00 75.31 88 GLY A C 1
ATOM 654 O O . GLY A 1 88 ? 0.667 -9.155 3.029 1.00 75.31 88 GLY A O 1
ATOM 655 N N . GLY A 1 89 ? 1.536 -10.614 1.560 1.00 79.75 89 GLY A N 1
ATOM 656 C CA . GLY A 1 89 ? 0.750 -11.769 2.019 1.00 79.75 89 GLY A CA 1
ATOM 657 C C . GLY A 1 89 ? -0.765 -11.521 2.054 1.00 79.75 89 GLY A C 1
ATOM 658 O O . GLY A 1 89 ? -1.443 -12.006 2.951 1.00 79.75 89 GLY A O 1
ATOM 659 N N . GLY A 1 90 ? -1.290 -10.687 1.147 1.00 81.56 90 GLY A N 1
ATOM 660 C CA . GLY A 1 90 ? -2.710 -10.309 1.120 1.00 81.56 90 GLY A CA 1
ATOM 661 C C . GLY A 1 90 ? -3.139 -9.273 2.168 1.00 81.56 90 GLY A C 1
ATOM 662 O O . GLY A 1 90 ? -4.316 -8.955 2.256 1.00 81.56 90 GLY A O 1
ATOM 663 N N . THR A 1 91 ? -2.211 -8.704 2.946 1.00 88.44 91 THR A N 1
ATOM 664 C CA . THR A 1 91 ? -2.528 -7.675 3.962 1.00 88.44 91 THR A CA 1
ATOM 665 C C . THR A 1 91 ? -2.814 -6.288 3.378 1.00 88.44 91 THR A C 1
ATOM 667 O O . THR A 1 91 ? -3.319 -5.419 4.089 1.00 88.44 91 THR A O 1
ATOM 670 N N . LEU A 1 92 ? -2.484 -6.067 2.102 1.00 91.00 92 LEU A N 1
ATOM 671 C CA . LEU A 1 92 ? -2.696 -4.814 1.380 1.00 91.00 92 LEU A CA 1
ATOM 672 C C . LEU A 1 92 ? -3.442 -5.082 0.072 1.00 91.00 92 LEU A C 1
ATOM 674 O O . LEU A 1 92 ? -3.092 -5.997 -0.673 1.00 91.00 92 LEU A O 1
ATOM 678 N N . VAL A 1 93 ? -4.416 -4.230 -0.219 1.00 93.31 93 VAL A N 1
ATOM 679 C CA . VAL A 1 93 ? -5.040 -4.071 -1.531 1.00 93.31 93 VAL A CA 1
ATOM 680 C C . VAL A 1 93 ? -4.255 -3.007 -2.288 1.00 93.31 93 VAL A C 1
ATOM 682 O O . VAL A 1 93 ? -3.978 -1.943 -1.736 1.00 93.31 93 VAL A O 1
ATOM 685 N N . ILE A 1 94 ? -3.864 -3.307 -3.528 1.00 94.62 94 ILE A N 1
ATOM 686 C CA . ILE A 1 94 ? -3.061 -2.419 -4.378 1.00 94.62 94 ILE A CA 1
ATOM 687 C C . ILE A 1 94 ? -3.739 -2.334 -5.737 1.00 94.62 94 ILE A C 1
ATOM 689 O O . ILE A 1 94 ? -3.727 -3.313 -6.487 1.00 94.62 94 ILE A O 1
ATOM 693 N N . GLU A 1 95 ? -4.254 -1.158 -6.071 1.00 93.81 95 GLU A N 1
ATOM 694 C CA . GLU A 1 95 ? -4.978 -0.883 -7.313 1.00 93.81 95 GLU A CA 1
ATOM 695 C C . GLU A 1 95 ? -4.328 0.275 -8.081 1.00 93.81 95 GLU A C 1
ATOM 697 O O . GLU A 1 95 ? -3.796 1.189 -7.455 1.00 93.81 95 GLU A O 1
ATOM 702 N N . PRO A 1 96 ? -4.331 0.278 -9.423 1.00 93.81 96 PRO A N 1
ATOM 703 C CA . PRO A 1 96 ? -3.907 1.446 -10.196 1.00 93.81 96 PRO A CA 1
ATOM 704 C C . PRO A 1 96 ? -4.789 2.675 -9.904 1.00 93.81 96 PRO A C 1
ATOM 706 O O . PRO A 1 96 ? -6.013 2.553 -9.903 1.00 93.81 96 PRO A O 1
ATOM 709 N N . ASP A 1 97 ? -4.186 3.853 -9.719 1.00 90.75 97 ASP A N 1
ATOM 710 C CA . ASP A 1 97 ? -4.893 5.146 -9.660 1.00 90.75 97 ASP A CA 1
ATOM 711 C C . ASP A 1 97 ? -4.972 5.705 -11.093 1.00 90.75 97 ASP A C 1
ATOM 713 O O . ASP A 1 97 ? -3.939 5.998 -11.705 1.00 90.75 97 ASP A O 1
ATOM 717 N N . ARG A 1 98 ? -6.175 5.745 -11.680 1.00 82.81 98 ARG A N 1
ATOM 718 C CA . ARG A 1 98 ? -6.425 6.136 -13.080 1.00 82.81 98 ARG A CA 1
ATOM 719 C C . ARG A 1 98 ? -7.390 7.301 -13.183 1.00 82.81 98 ARG A C 1
ATOM 721 O O . ARG A 1 98 ? -8.371 7.311 -12.410 1.00 82.81 98 ARG A O 1
#